Protein AF-A0A966WKN4-F1 (afdb_monomer_lite)

Sequence (133 aa):
MSPSSDQCHILVHGYLLINTKMATSNSSDSQKLSEVGKLLQQARERSERTIEDMAKKMGLRAEQIQAIEMGNPEPFKKNAQPMIWYARLYAKKLGIELPELVFMDIKRADGNPSAPIPPIPAFLIKEKSKEND

Foldseek 3Di:
DDDDDDDDDPDDDDDDPDPDPDPPPPVVLLVLQLVLLCVLVVLCVVVVHDLVNLCVVLVHDSVLNNCSSRSHCVVVVNDSPVSVVSSVVSCVVSVHDDPCVSPPPPPPPPPPVPPPDPPDPCVPPPPPDDDDD

Structure (mmCIF, N/CA/C/O backbone):
data_AF-A0A966WKN4-F1
#
_entry.id   AF-A0A966WKN4-F1
#
loop_
_atom_site.group_PDB
_atom_site.id
_atom_site.type_symbol
_atom_site.label_atom_id
_atom_site.label_alt_id
_atom_site.label_comp_id
_atom_site.label_asym_id
_atom_site.label_entity_id
_atom_site.label_seq_id
_atom_site.pdbx_PDB_ins_code
_atom_site.Cartn_x
_atom_site.Cartn_y
_atom_site.Cartn_z
_atom_site.occupancy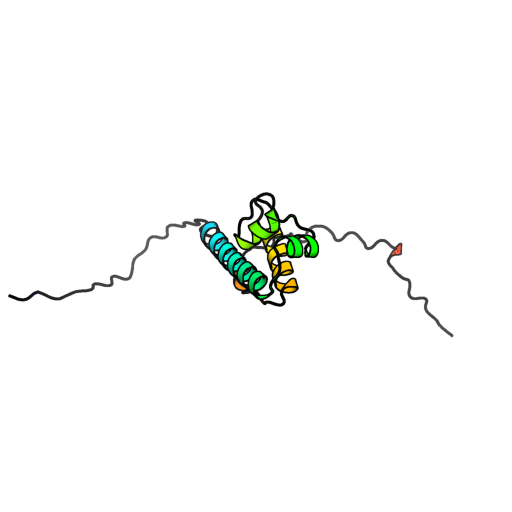
_atom_site.B_iso_or_equiv
_atom_site.auth_seq_id
_atom_site.auth_comp_id
_atom_site.auth_asym_id
_atom_site.auth_atom_id
_atom_site.pdbx_PDB_model_num
ATOM 1 N N . MET A 1 1 ? -24.407 -8.703 -56.824 1.00 35.12 1 MET A N 1
ATOM 2 C CA . MET A 1 1 ? -24.653 -10.118 -56.487 1.00 35.12 1 MET A CA 1
ATOM 3 C C . MET A 1 1 ? -23.422 -10.680 -55.803 1.00 35.12 1 MET A C 1
ATOM 5 O O . MET A 1 1 ? -22.328 -10.383 -56.250 1.00 35.12 1 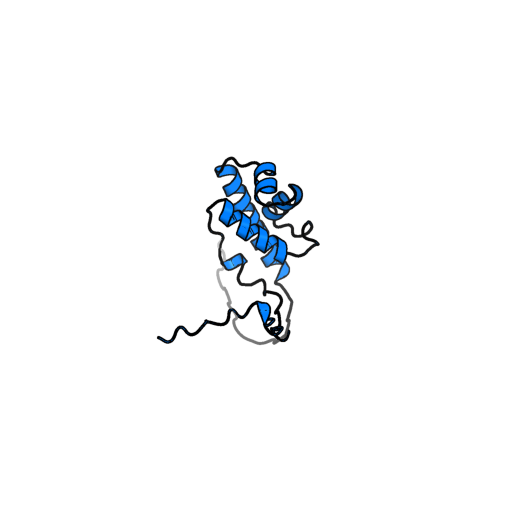MET A O 1
ATOM 9 N N . SER A 1 2 ? -23.701 -11.400 -54.721 1.00 43.62 2 SER A N 1
ATOM 10 C CA . SER A 1 2 ? -22.954 -12.270 -53.802 1.00 43.62 2 SER A CA 1
ATOM 11 C C . SER A 1 2 ? -21.442 -12.564 -53.943 1.00 43.62 2 SER A C 1
ATOM 13 O O . SER A 1 2 ? -20.889 -12.513 -55.038 1.00 43.62 2 SER A O 1
ATOM 15 N N . PRO A 1 3 ? -20.796 -12.912 -52.805 1.00 50.41 3 PRO A N 1
ATOM 16 C CA . PRO A 1 3 ? -19.349 -12.903 -52.582 1.00 50.41 3 PRO A CA 1
ATOM 17 C C . PRO A 1 3 ? -18.708 -14.291 -52.774 1.00 50.41 3 PRO A C 1
ATOM 19 O O . PRO A 1 3 ? -19.402 -15.303 -52.700 1.00 50.41 3 PRO A O 1
ATOM 22 N N . SER A 1 4 ? -17.383 -14.353 -52.959 1.00 43.59 4 SER A N 1
ATOM 23 C CA . SER A 1 4 ? -16.640 -15.619 -52.876 1.00 43.59 4 SER A CA 1
ATOM 24 C C . SER A 1 4 ? -15.970 -15.748 -51.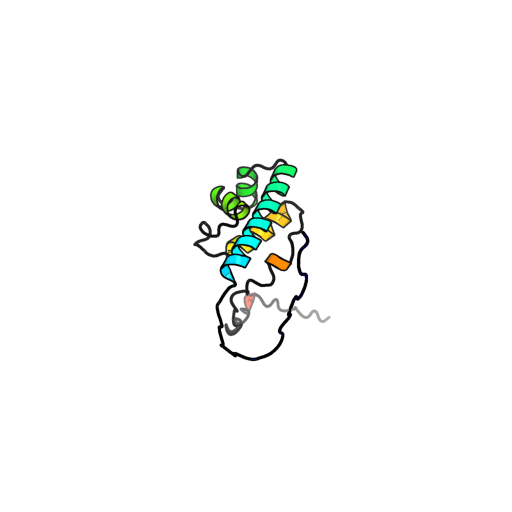515 1.00 43.59 4 SER A C 1
ATOM 26 O O . SER A 1 4 ? -15.161 -14.909 -51.119 1.00 43.59 4 SER A O 1
ATOM 28 N N . SER A 1 5 ? -16.380 -16.807 -50.826 1.00 52.94 5 SER A N 1
ATOM 29 C CA . SER A 1 5 ? -15.793 -17.377 -49.622 1.00 52.94 5 SER A CA 1
ATOM 30 C C . SER A 1 5 ? -14.417 -17.988 -49.916 1.00 52.94 5 SER A C 1
ATOM 32 O O . SER A 1 5 ? -14.073 -18.220 -51.076 1.00 52.94 5 SER A O 1
ATOM 34 N N . ASP A 1 6 ? -13.726 -18.319 -48.824 1.00 43.03 6 ASP A N 1
ATOM 35 C CA . ASP A 1 6 ? -12.567 -19.214 -48.714 1.00 43.03 6 ASP A CA 1
ATOM 36 C C . ASP A 1 6 ? -11.212 -18.508 -48.951 1.00 43.03 6 ASP A C 1
ATOM 38 O O . ASP A 1 6 ? -11.012 -17.799 -49.923 1.00 43.03 6 ASP A O 1
ATOM 42 N N . GLN A 1 7 ? -10.199 -18.601 -48.087 1.00 45.81 7 GLN A N 1
ATOM 43 C CA . GLN A 1 7 ? -9.846 -19.734 -47.246 1.00 45.81 7 GLN A CA 1
ATOM 44 C C . GLN A 1 7 ? -8.867 -19.278 -46.149 1.00 45.81 7 GLN A C 1
ATOM 46 O O . GLN A 1 7 ? -7.838 -18.661 -46.428 1.00 45.81 7 GLN A O 1
ATOM 51 N N . CYS A 1 8 ? -9.170 -19.596 -44.887 1.00 41.19 8 CYS A N 1
ATOM 52 C CA . CYS A 1 8 ? -8.217 -19.501 -43.785 1.00 41.19 8 CYS A CA 1
ATOM 53 C C . CYS A 1 8 ? -7.085 -20.513 -44.006 1.00 41.19 8 CYS A C 1
ATOM 55 O O . CYS A 1 8 ? -7.266 -21.704 -43.762 1.00 41.19 8 CYS A O 1
ATOM 57 N N . HIS A 1 9 ? -5.911 -20.049 -44.431 1.00 36.69 9 HIS A N 1
ATOM 58 C CA . HIS A 1 9 ? -4.694 -20.857 -44.418 1.00 36.69 9 HIS A CA 1
ATOM 59 C C . HIS A 1 9 ? -3.914 -20.588 -43.130 1.00 36.69 9 HIS A C 1
ATOM 61 O O . HIS A 1 9 ? -3.110 -19.663 -43.024 1.00 36.69 9 HIS A O 1
ATOM 67 N N . ILE A 1 10 ? -4.182 -21.430 -42.133 1.00 44.28 10 ILE A N 1
ATOM 68 C CA . ILE A 1 10 ? -3.290 -21.657 -41.000 1.00 44.28 10 ILE A CA 1
ATOM 69 C C . ILE A 1 10 ? -2.048 -22.354 -41.569 1.00 44.28 10 ILE A C 1
ATOM 71 O O . ILE A 1 10 ? -2.085 -23.542 -41.880 1.00 44.28 10 ILE A O 1
ATOM 75 N N . LEU A 1 11 ? -0.953 -21.613 -41.733 1.00 40.88 11 LEU A N 1
ATOM 76 C CA . LEU A 1 11 ? 0.367 -22.184 -41.989 1.00 40.88 11 LEU A CA 1
ATOM 77 C C . LEU A 1 11 ? 1.128 -22.263 -40.668 1.00 40.88 11 LEU A C 1
ATOM 79 O O . LEU A 1 11 ? 1.637 -21.271 -40.151 1.00 40.88 11 LEU A O 1
ATOM 83 N N . VAL A 1 12 ? 1.178 -23.478 -40.126 1.00 44.38 12 VAL A N 1
ATOM 84 C CA . VAL A 1 12 ? 2.141 -23.882 -39.102 1.00 44.38 12 VAL A CA 1
ATOM 85 C C . VAL A 1 12 ? 3.359 -24.480 -39.817 1.00 44.38 12 VAL A C 1
ATOM 87 O O . VAL A 1 12 ? 3.189 -25.215 -40.785 1.00 44.38 12 VAL A O 1
ATOM 90 N N . HIS A 1 13 ? 4.542 -24.219 -39.248 1.00 36.88 13 HIS A N 1
ATOM 91 C CA . HIS A 1 13 ? 5.875 -24.820 -39.459 1.00 36.88 13 HIS A CA 1
ATOM 92 C C . HIS A 1 13 ? 6.899 -24.003 -40.262 1.00 36.88 13 HIS A C 1
ATOM 94 O O . HIS A 1 13 ? 6.817 -23.904 -41.480 1.00 36.88 13 HIS A O 1
ATOM 100 N N . GLY A 1 14 ? 7.978 -23.588 -39.574 1.00 41.41 14 GLY A N 1
ATOM 101 C CA . GLY A 1 14 ? 9.310 -23.639 -40.191 1.00 41.41 14 GLY A CA 1
ATOM 102 C C . GLY A 1 14 ? 10.341 -22.570 -39.815 1.00 41.41 14 GLY A C 1
ATOM 103 O O . GLY A 1 14 ? 10.713 -21.790 -40.673 1.00 41.41 14 GLY A O 1
ATOM 104 N N . TYR A 1 15 ? 10.862 -22.616 -38.583 1.00 43.69 15 TYR A N 1
ATOM 105 C CA . TYR A 1 15 ? 12.217 -22.189 -38.176 1.00 43.69 15 TYR A CA 1
ATOM 106 C C . TYR A 1 15 ? 12.727 -20.767 -38.509 1.00 43.69 15 TYR A C 1
ATOM 108 O O . TYR A 1 15 ? 13.279 -20.507 -39.573 1.00 43.69 15 TYR A O 1
ATOM 116 N N . LEU A 1 16 ? 12.822 -19.938 -37.462 1.00 42.22 16 LEU A N 1
ATOM 117 C CA . LEU A 1 16 ? 14.073 -19.228 -37.178 1.00 42.22 16 LEU A CA 1
ATOM 118 C C . LEU A 1 16 ? 14.308 -19.183 -35.662 1.00 42.22 16 LEU A C 1
ATOM 120 O O . LEU A 1 16 ? 13.633 -18.471 -34.921 1.00 42.22 16 LEU A O 1
ATOM 124 N N . LEU A 1 17 ? 15.282 -19.975 -35.209 1.00 50.25 17 LEU A N 1
ATOM 125 C CA . LEU A 1 17 ? 15.917 -19.830 -33.903 1.00 50.25 17 LEU A CA 1
ATOM 126 C C . LEU A 1 17 ? 16.667 -18.493 -33.888 1.00 50.25 17 LEU A C 1
ATOM 128 O O . LEU A 1 17 ? 17.837 -18.427 -34.254 1.00 50.25 17 LEU A O 1
ATOM 132 N N . ILE A 1 18 ? 15.996 -17.431 -33.450 1.00 51.44 18 ILE A N 1
ATOM 133 C CA . ILE A 1 18 ? 16.673 -16.242 -32.939 1.00 51.44 18 ILE A CA 1
ATOM 134 C C . ILE A 1 18 ? 16.599 -16.326 -31.422 1.00 51.44 18 ILE A C 1
ATOM 136 O O . ILE A 1 18 ? 15.539 -16.178 -30.816 1.00 51.44 18 ILE A O 1
ATOM 140 N N . ASN A 1 19 ? 17.748 -16.632 -30.823 1.00 47.84 19 ASN A N 1
ATOM 141 C CA . ASN A 1 19 ? 17.988 -16.541 -29.392 1.00 47.84 19 ASN A CA 1
ATOM 142 C C . ASN A 1 19 ? 17.808 -15.090 -28.943 1.00 47.84 19 ASN A C 1
ATOM 144 O O . ASN A 1 19 ? 18.766 -14.331 -28.828 1.00 47.84 19 ASN A O 1
ATOM 148 N N . THR A 1 20 ? 16.568 -14.719 -28.668 1.00 48.16 20 THR A N 1
ATOM 149 C CA . THR A 1 20 ? 16.221 -13.413 -28.135 1.00 48.16 20 THR A CA 1
ATOM 150 C C . THR A 1 20 ? 15.854 -13.600 -26.668 1.00 48.16 20 THR A C 1
ATOM 152 O O . THR A 1 20 ? 14.688 -13.717 -26.300 1.00 48.16 20 THR A O 1
ATOM 155 N N . LYS A 1 21 ? 16.874 -13.631 -25.799 1.00 44.72 21 LYS A N 1
ATOM 156 C CA . LYS A 1 21 ? 16.706 -13.313 -24.373 1.00 44.72 21 LYS A CA 1
ATOM 157 C C . LYS A 1 21 ? 16.386 -11.817 -24.258 1.00 44.72 21 LYS A C 1
ATOM 159 O O . LYS A 1 21 ? 17.241 -11.027 -23.876 1.00 44.72 21 LYS A O 1
ATOM 164 N N . MET A 1 22 ? 15.174 -11.413 -24.629 1.00 41.56 22 MET A N 1
ATOM 165 C CA . MET A 1 22 ? 14.650 -10.094 -24.277 1.00 41.56 22 MET A CA 1
ATOM 166 C C . MET A 1 22 ? 14.000 -10.223 -22.909 1.00 41.56 22 MET A C 1
ATOM 168 O O . MET A 1 22 ? 13.027 -10.952 -22.736 1.00 41.56 22 MET A O 1
ATOM 172 N N . ALA A 1 23 ? 14.577 -9.543 -21.926 1.00 44.8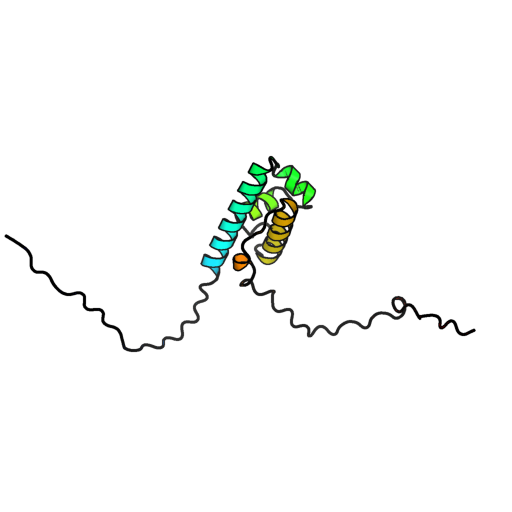8 23 ALA A N 1
ATOM 173 C CA . ALA A 1 23 ? 13.994 -9.370 -20.610 1.00 44.88 23 ALA A CA 1
ATOM 174 C C . ALA A 1 23 ? 12.666 -8.597 -20.736 1.00 44.88 23 ALA A C 1
ATOM 176 O O . ALA A 1 23 ? 12.643 -7.372 -20.723 1.00 44.88 23 ALA A O 1
ATOM 177 N N . THR A 1 24 ? 11.553 -9.315 -20.889 1.00 42.44 24 THR A N 1
ATOM 178 C CA . THR A 1 24 ? 10.187 -8.763 -20.912 1.00 42.44 24 THR A CA 1
ATOM 179 C C . THR A 1 24 ? 9.550 -8.682 -19.519 1.00 42.44 24 THR A C 1
ATOM 181 O O . THR A 1 24 ? 8.380 -8.326 -19.403 1.00 42.44 24 THR A O 1
ATOM 184 N N . SER A 1 25 ? 10.292 -8.969 -18.443 1.00 52.75 25 SER A N 1
ATOM 185 C CA . SER A 1 25 ? 9.722 -9.078 -17.090 1.00 52.75 25 SER A CA 1
ATOM 186 C C . SER A 1 25 ? 9.212 -7.749 -16.513 1.00 52.75 25 SER A C 1
ATOM 188 O O . SER A 1 25 ? 8.218 -7.742 -15.798 1.00 52.75 25 SER A O 1
ATOM 190 N N . ASN A 1 26 ? 9.793 -6.598 -16.875 1.00 56.72 26 ASN A N 1
ATOM 191 C CA . ASN A 1 26 ? 9.489 -5.342 -16.169 1.00 56.72 26 ASN A CA 1
ATOM 192 C C . ASN A 1 26 ? 8.064 -4.793 -16.381 1.00 56.72 26 ASN A C 1
ATOM 194 O O . ASN A 1 26 ? 7.495 -4.228 -15.448 1.00 56.72 26 ASN A O 1
ATOM 198 N N . SER A 1 27 ? 7.476 -4.932 -17.577 1.00 63.62 27 SER A N 1
ATOM 199 C CA . SER A 1 27 ? 6.127 -4.392 -17.836 1.00 63.62 27 SER A CA 1
ATOM 200 C C . SER A 1 27 ? 5.052 -5.202 -17.114 1.00 63.62 27 SER A C 1
ATOM 202 O O . SER A 1 27 ? 4.138 -4.628 -16.529 1.00 63.62 27 SER A O 1
ATOM 204 N N . SER A 1 28 ? 5.185 -6.532 -17.124 1.00 73.31 28 SER A N 1
ATOM 205 C CA . SER A 1 28 ? 4.239 -7.423 -16.450 1.00 73.31 28 SER A CA 1
ATOM 206 C C . SER A 1 28 ? 4.322 -7.270 -14.931 1.00 73.31 28 SER A C 1
ATOM 208 O O . SER A 1 28 ? 3.290 -7.183 -14.268 1.00 73.31 28 SER A O 1
ATOM 210 N N . ASP A 1 29 ? 5.531 -7.141 -14.380 1.00 75.56 29 ASP A N 1
ATOM 211 C CA . ASP A 1 29 ? 5.727 -6.988 -12.937 1.00 75.56 29 ASP A CA 1
ATOM 212 C C . ASP A 1 29 ? 5.143 -5.667 -12.419 1.00 75.56 29 ASP A C 1
ATOM 214 O O . ASP A 1 29 ? 4.456 -5.650 -11.397 1.00 75.56 29 ASP A O 1
ATOM 218 N N . SER A 1 30 ? 5.329 -4.561 -13.148 1.00 81.50 30 SER A N 1
ATOM 219 C CA . SER A 1 30 ? 4.727 -3.274 -12.780 1.00 81.50 30 SER A CA 1
ATOM 220 C C . SER A 1 30 ? 3.195 -3.314 -12.812 1.00 81.50 30 SER A C 1
ATOM 222 O O . SER A 1 30 ? 2.556 -2.723 -11.939 1.00 81.50 30 SER A O 1
ATOM 224 N N . GLN A 1 31 ? 2.599 -4.021 -13.778 1.00 86.12 31 GLN A N 1
ATOM 225 C CA . GLN A 1 31 ? 1.146 -4.198 -13.853 1.00 86.12 31 GLN A CA 1
ATOM 226 C C . GLN A 1 31 ? 0.620 -5.024 -12.673 1.00 86.12 31 GLN A C 1
ATOM 228 O O . GLN A 1 31 ? -0.300 -4.578 -11.989 1.00 86.12 31 GLN A O 1
ATOM 233 N N . LYS A 1 32 ? 1.260 -6.159 -12.361 1.00 85.50 32 LYS A N 1
ATOM 234 C CA . LYS A 1 32 ? 0.918 -7.000 -11.199 1.00 85.50 32 LYS A CA 1
ATOM 235 C C . LYS A 1 32 ? 0.992 -6.218 -9.880 1.00 85.50 32 LYS A C 1
ATOM 237 O O . LYS A 1 32 ? 0.109 -6.337 -9.032 1.00 85.50 32 LYS A O 1
ATOM 242 N N . LEU A 1 33 ? 2.029 -5.394 -9.700 1.00 86.75 33 LEU A N 1
ATOM 243 C CA . LEU A 1 33 ? 2.182 -4.552 -8.508 1.00 86.75 33 LEU A CA 1
ATOM 244 C C . LEU A 1 33 ? 1.073 -3.498 -8.402 1.00 86.75 33 LEU A C 1
ATOM 246 O O . LEU A 1 33 ? 0.566 -3.265 -7.307 1.00 86.75 33 LEU A O 1
ATOM 250 N N . SER A 1 34 ? 0.665 -2.901 -9.524 1.00 90.31 34 SER A N 1
ATOM 251 C CA . SER A 1 34 ? 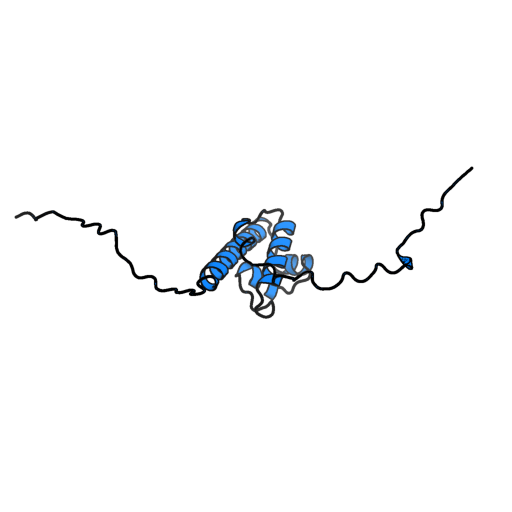-0.455 -1.954 -9.559 1.00 90.31 34 SER A CA 1
ATOM 252 C C . SER A 1 34 ? -1.789 -2.626 -9.213 1.00 90.31 34 SER A C 1
ATOM 254 O O . SER A 1 34 ? -2.586 -2.068 -8.461 1.00 90.31 34 SER A O 1
ATOM 256 N N . GLU A 1 35 ? -2.034 -3.843 -9.704 1.00 91.31 35 GLU A N 1
ATOM 257 C CA . GLU A 1 35 ? -3.231 -4.620 -9.357 1.00 91.31 35 GLU A CA 1
ATOM 258 C C . GLU A 1 35 ? -3.287 -4.944 -7.860 1.00 91.31 35 GLU A C 1
ATOM 260 O O . GLU A 1 35 ? -4.320 -4.737 -7.221 1.00 91.31 35 GLU A O 1
ATOM 265 N N . VAL A 1 36 ? -2.165 -5.370 -7.274 1.00 91.12 36 VAL A N 1
ATOM 266 C CA . VAL A 1 36 ? -2.060 -5.577 -5.821 1.00 91.12 36 VAL A CA 1
ATOM 267 C C . VAL A 1 36 ? -2.304 -4.288 -5.048 1.00 91.12 36 VAL A C 1
ATOM 269 O O . VAL A 1 36 ? -3.038 -4.304 -4.059 1.00 91.12 36 VAL A O 1
ATOM 272 N N . GLY A 1 37 ? -1.731 -3.173 -5.499 1.00 94.12 37 GLY A N 1
ATOM 273 C CA . GLY A 1 37 ? -1.948 -1.867 -4.888 1.00 94.12 37 GLY A CA 1
ATOM 274 C C . GLY A 1 37 ? -3.430 -1.483 -4.845 1.00 94.12 37 GLY A C 1
ATOM 275 O O . GLY A 1 37 ? -3.942 -1.119 -3.784 1.00 94.12 37 GLY A O 1
ATOM 276 N N . LYS A 1 38 ? -4.156 -1.685 -5.951 1.00 94.69 38 LYS A N 1
ATOM 277 C CA . LYS A 1 38 ? -5.609 -1.449 -6.026 1.00 94.69 38 LYS A CA 1
ATOM 278 C C . LYS A 1 38 ? -6.399 -2.334 -5.064 1.00 94.69 38 LYS A C 1
ATOM 280 O O . LYS A 1 38 ? -7.328 -1.852 -4.421 1.00 94.69 38 LYS A O 1
ATOM 285 N N . LEU A 1 39 ? -6.037 -3.612 -4.936 1.00 93.62 39 LEU A N 1
ATOM 286 C CA . LEU A 1 39 ? -6.687 -4.518 -3.981 1.00 93.62 39 LEU A CA 1
ATOM 287 C C . LEU A 1 39 ? -6.485 -4.050 -2.533 1.00 93.62 39 LEU A C 1
ATOM 289 O O . LEU A 1 39 ? -7.434 -4.043 -1.748 1.00 93.62 39 LEU A O 1
ATOM 293 N N . LEU A 1 40 ? -5.268 -3.620 -2.186 1.00 95.62 40 LEU A N 1
ATOM 294 C CA . LEU A 1 40 ? -4.955 -3.074 -0.862 1.00 95.62 40 LEU A CA 1
ATOM 295 C C . LEU A 1 40 ? -5.735 -1.788 -0.577 1.00 95.62 40 LEU A C 1
ATOM 297 O O . LEU A 1 40 ? -6.298 -1.654 0.512 1.00 95.62 40 LEU A O 1
ATOM 301 N N . GLN A 1 41 ? -5.819 -0.885 -1.556 1.00 97.19 41 GLN A N 1
ATOM 302 C CA . GLN A 1 41 ? -6.603 0.343 -1.455 1.00 97.19 41 GLN A CA 1
ATOM 303 C C . GLN A 1 41 ? -8.077 0.031 -1.174 1.00 97.19 41 GLN A C 1
ATOM 305 O O . GLN A 1 41 ? -8.638 0.508 -0.187 1.00 97.19 41 GLN A O 1
ATOM 310 N N . GLN A 1 42 ? -8.691 -0.825 -1.994 1.00 95.88 42 GLN A N 1
ATOM 311 C CA . GLN A 1 42 ? -10.093 -1.215 -1.831 1.00 95.88 42 GLN A CA 1
ATOM 312 C C . GLN A 1 42 ? -10.348 -1.860 -0.465 1.00 95.88 42 GLN A C 1
ATOM 314 O O . GLN A 1 42 ? -11.360 -1.589 0.180 1.00 95.88 42 GLN A O 1
ATOM 319 N N . ALA A 1 43 ? -9.432 -2.708 0.003 1.00 95.31 43 ALA A N 1
ATOM 320 C CA . ALA A 1 43 ? -9.543 -3.336 1.313 1.00 95.31 43 ALA A CA 1
ATOM 321 C C . ALA A 1 43 ? -9.385 -2.331 2.466 1.00 95.31 43 ALA A C 1
ATOM 323 O O . ALA A 1 43 ? -10.096 -2.438 3.469 1.00 95.31 43 ALA A O 1
ATOM 324 N N . ARG A 1 44 ? -8.502 -1.330 2.327 1.00 97.12 44 ARG A N 1
ATOM 325 C CA . ARG A 1 44 ? -8.374 -0.228 3.292 1.00 97.12 44 ARG A CA 1
ATOM 326 C C . ARG A 1 44 ? -9.669 0.577 3.368 1.00 97.12 44 ARG A C 1
ATOM 328 O O . ARG A 1 44 ? -10.150 0.822 4.472 1.00 97.12 44 ARG A O 1
ATOM 335 N N . GLU A 1 45 ? -10.223 0.956 2.219 1.00 97.00 45 GLU A N 1
ATOM 336 C CA . GLU A 1 45 ? -11.453 1.749 2.115 1.00 97.00 45 GLU A CA 1
ATOM 337 C C . GLU A 1 45 ? -12.655 1.007 2.707 1.00 97.00 45 GLU A C 1
ATOM 339 O O . GLU A 1 45 ? -13.377 1.575 3.519 1.00 97.00 45 GLU A O 1
ATOM 344 N N . ARG A 1 46 ? -12.808 -0.294 2.419 1.00 95.81 46 ARG A N 1
ATOM 345 C CA . ARG A 1 46 ? -13.833 -1.148 3.056 1.00 95.81 46 ARG A CA 1
ATOM 346 C C . ARG A 1 46 ? -13.668 -1.284 4.567 1.00 95.81 46 ARG A C 1
ATOM 348 O O . ARG A 1 46 ? -14.636 -1.565 5.261 1.00 95.81 46 ARG A O 1
ATOM 355 N N . SER A 1 47 ? -12.443 -1.131 5.062 1.00 93.00 47 SER A N 1
ATOM 356 C CA . SER A 1 47 ? -12.134 -1.158 6.493 1.00 93.00 47 SER A CA 1
ATOM 357 C C . SER A 1 47 ? -12.233 0.223 7.149 1.00 93.00 47 SER A C 1
ATOM 359 O O . SER A 1 47 ? -11.849 0.346 8.312 1.00 93.00 47 SER A O 1
ATOM 361 N N . GLU A 1 48 ? -12.653 1.253 6.403 1.00 95.38 48 GLU A N 1
ATOM 362 C CA . GLU A 1 48 ? -12.777 2.648 6.849 1.00 95.38 48 GLU A CA 1
ATOM 363 C C . GLU A 1 48 ? -11.486 3.207 7.474 1.00 95.38 48 GLU A C 1
ATOM 365 O O . GLU A 1 48 ? -11.506 4.024 8.393 1.00 95.38 48 GLU A O 1
ATOM 370 N N . ARG A 1 49 ? -10.323 2.755 6.985 1.00 93.50 49 ARG A N 1
ATOM 371 C CA . ARG A 1 49 ? -9.017 3.219 7.474 1.00 93.50 49 ARG A CA 1
ATOM 372 C C . ARG A 1 49 ? -8.482 4.351 6.610 1.00 93.50 49 ARG A C 1
ATOM 374 O O . ARG A 1 49 ? -8.488 4.271 5.377 1.00 93.50 49 ARG A O 1
ATOM 381 N N . THR A 1 50 ? -7.938 5.373 7.258 1.00 97.38 50 THR A N 1
ATOM 382 C CA . THR A 1 50 ? -7.237 6.454 6.560 1.00 97.38 50 THR A CA 1
ATOM 383 C C . THR A 1 50 ? -5.827 6.022 6.149 1.00 97.38 50 THR A C 1
ATOM 385 O O . THR A 1 50 ? -5.285 5.016 6.631 1.00 97.38 50 THR A O 1
ATOM 388 N N . ILE A 1 51 ? -5.221 6.775 5.231 1.00 97.31 51 ILE A N 1
ATOM 389 C CA . ILE A 1 51 ? -3.825 6.568 4.827 1.00 97.31 51 ILE A CA 1
ATOM 390 C C . ILE A 1 51 ? -2.904 6.832 6.025 1.00 97.31 51 ILE A C 1
ATOM 392 O O . ILE A 1 51 ? -1.947 6.094 6.246 1.00 97.31 51 ILE A O 1
ATOM 396 N N . GLU A 1 52 ? -3.227 7.836 6.834 1.00 97.69 52 GLU A N 1
ATOM 397 C CA . GLU A 1 52 ? -2.498 8.263 8.025 1.00 97.69 52 GLU A CA 1
ATOM 398 C C . GLU A 1 52 ? -2.525 7.185 9.116 1.00 97.69 52 GLU A C 1
ATOM 400 O O . GLU A 1 52 ? -1.489 6.874 9.712 1.00 97.69 52 GLU A O 1
ATOM 405 N N . ASP A 1 53 ? -3.680 6.549 9.332 1.00 96.56 53 ASP A N 1
ATOM 406 C CA . ASP A 1 53 ? -3.811 5.431 10.269 1.00 96.56 53 ASP A CA 1
ATOM 407 C C . ASP A 1 53 ? -2.937 4.253 9.850 1.00 96.56 53 ASP A C 1
ATOM 409 O O . ASP A 1 53 ? -2.246 3.645 10.676 1.00 96.56 53 ASP A O 1
ATOM 413 N N . MET A 1 54 ? -2.945 3.931 8.555 1.00 97.06 54 MET A N 1
ATOM 414 C CA . MET A 1 54 ? -2.112 2.862 8.019 1.00 97.06 54 MET A CA 1
ATOM 415 C C . MET A 1 54 ? -0.629 3.214 8.086 1.00 97.06 54 MET A C 1
ATOM 417 O O . MET A 1 54 ? 0.163 2.376 8.514 1.00 97.06 54 MET A O 1
ATOM 421 N N . ALA A 1 55 ? -0.255 4.450 7.762 1.00 97.06 55 ALA A N 1
ATOM 422 C CA . ALA A 1 55 ? 1.109 4.956 7.875 1.00 97.06 55 ALA A CA 1
ATOM 423 C C . ALA A 1 55 ? 1.636 4.790 9.308 1.00 97.06 55 ALA A C 1
ATOM 425 O O . ALA A 1 55 ? 2.672 4.155 9.528 1.00 97.06 55 ALA A O 1
ATOM 426 N N . LYS A 1 56 ? 0.857 5.235 10.302 1.00 96.50 56 LYS A N 1
ATOM 427 C CA . LYS A 1 56 ? 1.183 5.088 11.726 1.00 96.50 56 LYS A CA 1
ATOM 428 C C . LYS A 1 56 ? 1.285 3.621 12.152 1.00 96.50 56 LYS A C 1
ATOM 430 O O . LYS A 1 56 ? 2.236 3.248 12.834 1.00 96.50 56 LYS A O 1
ATOM 435 N N . LYS A 1 57 ? 0.339 2.770 11.739 1.00 94.88 57 LYS A N 1
ATOM 436 C CA . LYS A 1 57 ? 0.307 1.336 12.093 1.00 94.88 57 LYS A CA 1
ATOM 437 C C . LYS A 1 57 ? 1.460 0.540 11.473 1.00 94.88 57 LYS A C 1
ATOM 439 O O . LYS A 1 57 ? 1.861 -0.485 12.026 1.00 94.88 57 LYS A O 1
ATOM 444 N N . MET A 1 58 ? 1.955 0.984 10.321 1.00 95.06 58 MET A N 1
ATOM 445 C CA . MET A 1 58 ? 3.016 0.330 9.550 1.00 95.06 58 MET A CA 1
ATOM 446 C C . MET A 1 58 ? 4.410 0.896 9.838 1.00 95.06 58 MET A C 1
ATOM 448 O O . MET A 1 58 ? 5.395 0.281 9.437 1.00 95.06 58 MET A O 1
ATOM 452 N N . GLY A 1 59 ? 4.506 2.052 10.503 1.00 95.62 59 GLY A N 1
ATOM 453 C CA . GLY A 1 59 ? 5.772 2.770 10.665 1.00 95.62 59 GLY A CA 1
ATOM 454 C C . GLY A 1 59 ? 6.306 3.318 9.338 1.00 95.62 59 GLY A C 1
ATOM 455 O O . GLY A 1 59 ? 7.512 3.308 9.105 1.00 95.62 59 GLY A O 1
ATOM 456 N N . LEU A 1 60 ? 5.407 3.747 8.450 1.00 95.88 60 LEU A N 1
ATOM 457 C CA . LEU A 1 60 ? 5.714 4.289 7.127 1.00 95.88 60 LEU A CA 1
ATOM 458 C C . LEU A 1 60 ? 5.273 5.749 7.015 1.00 95.88 60 LEU A C 1
ATOM 460 O O . LEU A 1 60 ? 4.429 6.216 7.777 1.00 95.88 60 LEU A O 1
ATOM 464 N N . ARG A 1 61 ? 5.807 6.466 6.023 1.00 97.25 61 ARG A N 1
ATOM 465 C CA . ARG A 1 61 ? 5.268 7.773 5.616 1.00 97.25 61 ARG A CA 1
ATOM 466 C C . ARG A 1 61 ? 3.987 7.577 4.798 1.00 97.25 61 ARG A C 1
ATOM 468 O O . ARG A 1 61 ? 3.880 6.596 4.065 1.00 97.25 61 ARG A O 1
ATOM 475 N N . ALA A 1 62 ? 3.054 8.529 4.856 1.00 97.06 62 ALA A N 1
ATOM 476 C CA . ALA A 1 62 ? 1.821 8.494 4.055 1.00 97.06 62 ALA A CA 1
ATOM 477 C C . ALA A 1 62 ? 2.105 8.336 2.547 1.00 97.06 62 ALA A C 1
ATOM 479 O O . ALA A 1 62 ? 1.481 7.516 1.880 1.00 97.06 62 ALA A O 1
ATOM 480 N N . GLU A 1 63 ? 3.140 9.018 2.048 1.00 97.06 63 GLU A N 1
ATOM 481 C CA . GLU A 1 63 ? 3.649 8.887 0.675 1.00 97.06 63 GLU A CA 1
ATOM 482 C C . GLU A 1 63 ? 3.988 7.430 0.308 1.00 97.06 63 GLU A C 1
ATOM 484 O O . GLU A 1 63 ? 3.694 6.969 -0.788 1.00 97.06 63 GLU A O 1
ATOM 489 N N . GLN A 1 64 ? 4.574 6.666 1.235 1.00 96.50 64 GLN A N 1
ATOM 490 C CA . GLN A 1 64 ? 4.935 5.267 0.998 1.00 96.50 64 GLN A CA 1
ATOM 491 C C . GLN A 1 64 ? 3.711 4.346 1.009 1.00 96.50 64 GLN A C 1
ATOM 493 O O . GLN A 1 64 ? 3.701 3.355 0.285 1.00 96.50 64 GLN A O 1
ATOM 498 N N . ILE A 1 65 ? 2.679 4.669 1.795 1.00 97.69 65 ILE A N 1
ATOM 499 C CA . ILE A 1 65 ? 1.394 3.954 1.755 1.00 97.69 65 ILE A CA 1
ATOM 500 C C . ILE A 1 65 ? 0.721 4.170 0.398 1.00 97.69 65 ILE A C 1
ATOM 502 O O . ILE A 1 65 ? 0.354 3.197 -0.255 1.00 97.69 65 ILE A O 1
ATOM 506 N N . GLN A 1 66 ? 0.647 5.419 -0.066 1.00 97.12 66 GLN A N 1
ATOM 507 C CA . GLN A 1 66 ? 0.121 5.750 -1.394 1.00 97.12 66 GLN A CA 1
ATOM 508 C C . GLN A 1 66 ? 0.906 5.047 -2.504 1.00 97.12 66 GLN A C 1
ATOM 510 O O . GLN A 1 66 ? 0.322 4.487 -3.425 1.00 97.12 66 GLN A O 1
ATOM 515 N N . ALA A 1 67 ? 2.232 5.014 -2.393 1.00 95.50 67 ALA A N 1
ATOM 516 C CA . ALA A 1 67 ? 3.089 4.345 -3.360 1.00 95.50 67 ALA A CA 1
ATOM 517 C C . ALA A 1 67 ? 2.821 2.837 -3.450 1.00 95.50 67 ALA A C 1
ATOM 519 O O . ALA A 1 67 ? 2.787 2.291 -4.550 1.00 95.50 67 ALA A O 1
ATOM 520 N N . ILE A 1 68 ? 2.566 2.175 -2.315 1.00 94.94 68 ILE A N 1
ATOM 521 C CA . ILE A 1 68 ? 2.141 0.770 -2.294 1.00 94.94 68 ILE A CA 1
ATOM 522 C C . ILE A 1 68 ? 0.788 0.608 -3.001 1.00 94.94 68 ILE A C 1
ATOM 524 O O . ILE A 1 68 ? 0.654 -0.292 -3.826 1.00 94.94 68 ILE A O 1
ATOM 528 N N . GLU A 1 69 ? -0.188 1.483 -2.733 1.00 96.06 69 GLU A N 1
ATOM 529 C CA . GLU A 1 69 ? -1.511 1.452 -3.386 1.00 96.06 69 GLU A CA 1
ATOM 530 C C . GLU A 1 69 ? -1.441 1.714 -4.900 1.00 96.06 69 GLU A C 1
ATOM 532 O O . GLU A 1 69 ? -2.240 1.183 -5.668 1.00 96.06 69 GLU A O 1
ATOM 537 N N . MET A 1 70 ? -0.446 2.476 -5.354 1.00 94.12 70 MET A N 1
ATOM 538 C CA . MET A 1 70 ? -0.205 2.752 -6.774 1.00 94.12 70 MET A CA 1
ATOM 539 C C . MET A 1 70 ? 0.678 1.695 -7.458 1.00 94.12 70 MET A C 1
ATOM 541 O O . MET A 1 70 ? 0.768 1.676 -8.686 1.00 94.12 70 MET A O 1
ATOM 545 N N . GLY A 1 71 ? 1.350 0.832 -6.690 1.00 91.19 71 GLY A N 1
ATOM 546 C CA . GLY A 1 71 ? 2.397 -0.057 -7.199 1.00 91.19 71 GLY A CA 1
ATOM 547 C C . GLY A 1 71 ? 3.669 0.682 -7.642 1.00 91.19 71 GLY A C 1
ATOM 548 O O . GLY A 1 71 ? 4.405 0.170 -8.483 1.00 91.19 71 GLY A O 1
ATOM 549 N N . ASN A 1 72 ? 3.931 1.881 -7.107 1.00 91.75 72 ASN A N 1
ATOM 550 C CA . ASN A 1 72 ? 5.092 2.706 -7.443 1.00 91.75 72 ASN A CA 1
ATOM 551 C C . ASN A 1 72 ? 6.273 2.441 -6.478 1.00 91.75 72 ASN A C 1
ATOM 553 O O . ASN A 1 72 ? 6.207 2.823 -5.308 1.00 91.75 72 ASN A O 1
ATOM 557 N N . PRO A 1 73 ? 7.400 1.860 -6.934 1.00 89.31 73 PRO A N 1
ATOM 558 C CA . PRO A 1 73 ? 8.555 1.590 -6.076 1.00 89.31 73 PRO A CA 1
ATOM 559 C C . PRO A 1 73 ? 9.438 2.821 -5.807 1.00 89.31 73 PRO A C 1
ATOM 561 O O . PRO A 1 73 ? 10.417 2.720 -5.065 1.00 89.31 73 PRO A O 1
ATOM 564 N N . GLU A 1 74 ? 9.163 3.976 -6.414 1.00 90.62 74 GLU A N 1
ATOM 565 C CA . GLU A 1 74 ? 10.023 5.161 -6.334 1.00 90.62 74 GLU A CA 1
ATOM 566 C C . GLU A 1 74 ? 10.293 5.632 -4.890 1.00 90.62 74 GLU A C 1
ATOM 568 O O . GLU A 1 74 ? 11.474 5.757 -4.537 1.00 90.62 74 GLU A O 1
ATOM 573 N N . PRO A 1 75 ? 9.289 5.729 -3.992 1.00 90.88 75 PRO A N 1
ATOM 574 C CA . PRO A 1 75 ? 9.514 6.086 -2.583 1.00 90.88 75 PRO A CA 1
ATOM 575 C C . PRO A 1 75 ? 10.283 5.031 -1.773 1.00 90.88 75 PRO A C 1
ATOM 577 O O . PRO A 1 75 ? 10.655 5.272 -0.623 1.00 90.88 75 PRO A O 1
ATOM 580 N N . PHE A 1 76 ? 10.560 3.869 -2.372 1.00 88.62 76 PHE A N 1
ATOM 581 C CA . PHE A 1 76 ? 11.377 2.784 -1.826 1.00 88.62 76 PHE A CA 1
ATOM 582 C C . PHE A 1 76 ? 12.757 2.723 -2.493 1.00 88.62 76 PHE A C 1
ATOM 584 O O . PHE A 1 76 ? 13.288 1.644 -2.748 1.00 88.62 76 PHE A O 1
ATOM 591 N N . LYS A 1 77 ? 13.356 3.888 -2.785 1.00 88.88 77 LYS A N 1
ATOM 592 C CA . LYS A 1 77 ? 14.655 4.006 -3.477 1.00 88.88 77 LYS A CA 1
ATOM 593 C C . LYS A 1 77 ? 14.651 3.302 -4.841 1.00 88.88 77 LYS A C 1
ATOM 595 O O . LYS A 1 77 ? 15.657 2.717 -5.236 1.00 88.88 77 LYS A O 1
ATOM 600 N N . LYS A 1 78 ? 13.505 3.331 -5.535 1.00 81.94 78 LYS A N 1
ATOM 601 C CA . LYS A 1 78 ? 13.279 2.629 -6.811 1.00 81.94 78 LYS A CA 1
ATOM 602 C C . LYS A 1 78 ? 13.513 1.113 -6.719 1.00 81.94 78 LYS A C 1
ATOM 604 O O . LYS A 1 78 ? 13.859 0.476 -7.710 1.00 81.94 78 LYS A O 1
ATOM 609 N N . ASN A 1 79 ? 13.323 0.530 -5.534 1.00 82.25 79 ASN A N 1
ATOM 610 C CA . ASN A 1 79 ? 13.448 -0.902 -5.299 1.00 82.25 79 ASN A CA 1
ATOM 611 C C . ASN A 1 79 ? 12.077 -1.503 -4.965 1.00 82.25 79 ASN A C 1
ATOM 613 O O . ASN A 1 79 ? 11.455 -1.162 -3.959 1.00 82.25 79 ASN A O 1
ATOM 617 N N . ALA A 1 80 ? 11.620 -2.434 -5.803 1.00 84.44 80 ALA A N 1
ATOM 618 C CA . ALA A 1 80 ? 10.345 -3.110 -5.610 1.00 84.44 80 ALA A CA 1
ATOM 619 C C . ALA A 1 80 ? 10.359 -4.087 -4.421 1.00 84.44 80 ALA A C 1
ATOM 621 O O . ALA A 1 80 ? 9.321 -4.285 -3.799 1.00 84.44 80 ALA A O 1
ATOM 622 N N . GLN A 1 81 ? 11.505 -4.674 -4.050 1.00 85.56 81 GLN A N 1
ATOM 623 C CA . GLN A 1 81 ? 11.559 -5.701 -2.999 1.00 85.56 81 GLN A CA 1
ATOM 624 C C . GLN A 1 81 ? 11.107 -5.190 -1.618 1.00 85.56 81 GLN A C 1
ATOM 626 O O . GLN A 1 81 ? 10.234 -5.828 -1.021 1.00 85.56 81 GLN A O 1
ATOM 631 N N . PRO A 1 82 ? 11.607 -4.047 -1.102 1.00 89.25 82 PRO A N 1
ATOM 632 C CA . PRO A 1 82 ? 11.069 -3.464 0.122 1.00 89.25 82 PRO A CA 1
ATOM 633 C C . PRO A 1 82 ? 9.576 -3.154 0.004 1.00 89.25 82 PRO A C 1
ATOM 635 O O . PRO A 1 82 ? 8.816 -3.492 0.906 1.00 89.25 82 PRO A O 1
ATOM 638 N N . MET A 1 83 ? 9.134 -2.576 -1.119 1.00 90.75 83 MET A N 1
ATOM 639 C CA . MET A 1 83 ? 7.720 -2.257 -1.341 1.00 90.75 83 MET A CA 1
ATOM 640 C C . MET A 1 83 ? 6.835 -3.506 -1.239 1.00 90.75 83 MET A C 1
ATOM 642 O O . MET A 1 83 ? 5.820 -3.487 -0.551 1.00 90.75 83 MET A O 1
ATOM 646 N N . ILE A 1 84 ? 7.248 -4.613 -1.859 1.00 89.81 84 ILE A N 1
ATOM 647 C CA . ILE A 1 84 ? 6.544 -5.900 -1.814 1.00 89.81 84 ILE A CA 1
ATOM 648 C C . ILE A 1 84 ? 6.457 -6.436 -0.388 1.00 89.81 84 ILE A C 1
ATOM 650 O O . ILE A 1 84 ? 5.407 -6.930 0.023 1.00 89.81 84 ILE A O 1
ATOM 654 N N . TRP A 1 85 ? 7.539 -6.330 0.386 1.00 90.62 85 TRP A N 1
ATOM 655 C CA . TRP A 1 85 ? 7.516 -6.710 1.796 1.00 90.62 85 TRP A CA 1
ATOM 656 C C . TRP A 1 85 ? 6.463 -5.906 2.569 1.00 90.62 85 TRP A C 1
ATOM 658 O O . TRP A 1 85 ? 5.653 -6.488 3.295 1.00 90.62 85 TRP A O 1
ATOM 668 N N . TYR A 1 86 ? 6.418 -4.587 2.360 1.00 93.56 86 TYR A N 1
ATOM 669 C CA . TYR A 1 86 ? 5.421 -3.732 3.002 1.00 93.56 86 TYR A CA 1
ATOM 670 C C . TYR A 1 86 ? 4.001 -4.026 2.509 1.00 93.56 86 TYR A C 1
ATOM 672 O O . TYR A 1 86 ? 3.090 -4.039 3.331 1.00 93.56 86 TYR A O 1
ATOM 680 N N . ALA A 1 87 ? 3.804 -4.340 1.226 1.00 92.69 87 ALA A N 1
ATOM 681 C CA . ALA A 1 87 ? 2.511 -4.752 0.678 1.00 92.69 87 ALA A CA 1
ATOM 682 C C . ALA A 1 87 ? 1.981 -6.030 1.357 1.00 92.69 87 ALA A C 1
ATOM 684 O O . ALA A 1 87 ? 0.813 -6.094 1.739 1.00 92.69 87 ALA A O 1
ATOM 685 N N . ARG A 1 88 ? 2.852 -7.018 1.612 1.00 90.94 88 ARG A N 1
ATOM 686 C CA . ARG A 1 88 ? 2.493 -8.234 2.368 1.00 90.94 88 ARG A CA 1
ATOM 687 C C . ARG A 1 88 ? 2.120 -7.925 3.813 1.00 90.94 88 ARG A C 1
ATOM 689 O O . ARG A 1 88 ? 1.122 -8.428 4.326 1.00 90.94 88 ARG A O 1
ATOM 696 N N . LEU A 1 89 ? 2.916 -7.091 4.483 1.00 93.56 89 LEU A N 1
ATOM 697 C CA . LEU A 1 89 ? 2.609 -6.677 5.849 1.00 93.56 89 LEU A CA 1
ATOM 698 C C . LEU A 1 89 ? 1.282 -5.904 5.903 1.00 93.56 89 LEU A C 1
ATOM 700 O O . LEU A 1 89 ? 0.499 -6.111 6.829 1.00 93.56 89 LEU A O 1
ATOM 704 N N . TYR A 1 90 ? 1.004 -5.071 4.900 1.00 95.25 90 TYR A N 1
ATOM 705 C CA . TYR A 1 90 ? -0.237 -4.319 4.775 1.00 95.25 90 TYR A CA 1
ATOM 706 C C . TYR A 1 90 ? -1.439 -5.268 4.664 1.00 95.25 90 TYR A C 1
ATOM 708 O O . TYR A 1 90 ? -2.346 -5.194 5.495 1.00 95.25 90 TYR A O 1
ATOM 716 N N . ALA A 1 91 ? -1.405 -6.235 3.746 1.00 93.75 91 ALA A N 1
ATOM 717 C CA . ALA A 1 91 ? -2.449 -7.253 3.616 1.00 93.75 91 ALA A CA 1
ATOM 718 C C . ALA A 1 91 ? -2.730 -7.978 4.939 1.00 93.75 91 ALA A C 1
ATOM 720 O O . ALA A 1 91 ? -3.868 -8.015 5.409 1.00 93.75 91 ALA A O 1
ATOM 721 N N . LYS A 1 92 ? -1.666 -8.411 5.629 1.00 92.50 92 LYS A N 1
ATOM 722 C CA . LYS A 1 92 ? -1.760 -9.026 6.960 1.00 92.50 92 LYS A CA 1
ATOM 723 C C . LYS A 1 92 ? -2.419 -8.107 7.995 1.00 92.50 92 LYS A C 1
ATOM 725 O O . LYS A 1 92 ? -3.141 -8.583 8.867 1.00 92.50 92 LYS A O 1
ATOM 730 N N . LYS A 1 93 ? -2.182 -6.791 7.943 1.00 92.94 93 LYS A N 1
ATOM 731 C CA . LYS A 1 93 ? -2.812 -5.817 8.858 1.00 92.94 93 LYS A CA 1
ATOM 732 C C . LYS A 1 93 ? -4.283 -5.545 8.548 1.00 92.94 93 LYS A C 1
ATOM 734 O O . LYS A 1 93 ? -4.976 -5.081 9.460 1.00 92.94 93 LYS A O 1
ATOM 739 N N . LEU A 1 94 ? -4.710 -5.778 7.309 1.00 92.19 94 LEU A N 1
ATOM 740 C CA . LEU A 1 94 ? -6.099 -5.686 6.860 1.00 92.19 94 LEU A CA 1
ATOM 741 C C . LEU A 1 94 ? -6.850 -7.022 6.972 1.00 92.19 94 LEU A C 1
ATOM 743 O O . LEU A 1 94 ? -8.070 -7.024 6.885 1.00 92.19 94 LEU A O 1
ATOM 747 N N . GLY A 1 95 ? -6.145 -8.135 7.199 1.00 91.12 95 GLY A N 1
ATOM 748 C CA . GLY A 1 95 ? -6.755 -9.464 7.275 1.00 91.12 95 GLY A CA 1
ATOM 749 C C . GLY A 1 95 ? -7.218 -9.986 5.914 1.00 91.12 95 GLY A C 1
ATOM 750 O O . GLY A 1 95 ? -8.167 -10.760 5.859 1.00 91.12 95 GLY A O 1
ATOM 751 N N . ILE A 1 96 ? -6.576 -9.540 4.831 1.00 89.50 96 ILE A N 1
ATOM 752 C CA . ILE A 1 96 ? -6.838 -10.025 3.474 1.00 89.50 96 ILE A CA 1
ATOM 753 C C . ILE A 1 96 ? -5.651 -10.833 2.959 1.00 89.50 96 ILE A C 1
ATOM 755 O O . ILE A 1 96 ? -4.500 -10.551 3.294 1.00 89.50 96 ILE A O 1
ATOM 759 N N . GLU A 1 97 ? -5.943 -11.810 2.110 1.00 84.94 97 GLU A N 1
ATOM 760 C CA . GLU A 1 97 ? -4.939 -12.586 1.387 1.00 84.94 97 GLU A CA 1
ATOM 761 C C . GLU A 1 97 ? -4.661 -11.916 0.036 1.00 84.94 97 GLU A C 1
ATOM 763 O O . GLU A 1 97 ? -5.587 -11.496 -0.663 1.00 84.94 97 GLU A O 1
ATOM 768 N N . LEU A 1 98 ? -3.385 -11.789 -0.332 1.00 80.88 98 LEU A N 1
ATOM 769 C CA . LEU A 1 98 ? -2.993 -11.293 -1.653 1.00 80.88 98 LEU A CA 1
ATOM 770 C C . LEU A 1 98 ? -2.692 -12.471 -2.590 1.00 80.88 98 LEU A C 1
ATOM 772 O O . LEU A 1 98 ? -2.203 -13.498 -2.124 1.00 80.88 98 LEU A O 1
ATOM 776 N N . PRO A 1 99 ? -2.907 -12.332 -3.912 1.00 74.69 99 PRO A N 1
ATOM 777 C CA . PRO A 1 99 ? -2.598 -13.396 -4.862 1.00 74.69 99 PRO A CA 1
ATOM 778 C C . PRO A 1 99 ? -1.110 -13.782 -4.826 1.00 74.69 99 PRO A C 1
ATOM 780 O O . PRO A 1 99 ? -0.243 -12.958 -5.119 1.00 74.69 99 PRO A O 1
ATOM 783 N N . GLU A 1 100 ? -0.818 -15.052 -4.527 1.00 66.62 100 GLU A N 1
ATOM 784 C CA . GLU A 1 100 ? 0.541 -15.626 -4.440 1.00 66.62 100 GLU A CA 1
ATOM 785 C C . GLU A 1 100 ? 1.387 -15.346 -5.705 1.00 66.62 100 GLU A C 1
ATOM 787 O O . GLU A 1 100 ? 2.605 -15.170 -5.645 1.00 66.62 100 GLU A O 1
ATOM 792 N N . LEU A 1 101 ? 0.724 -15.236 -6.863 1.00 53.38 101 LEU A N 1
ATOM 793 C CA . LEU A 1 101 ? 1.332 -15.062 -8.186 1.00 53.38 101 LEU A CA 1
ATOM 794 C C . LEU A 1 101 ? 2.119 -13.748 -8.347 1.00 53.38 101 LEU A C 1
ATOM 796 O O . LEU A 1 101 ? 3.007 -13.662 -9.190 1.00 53.38 101 LEU A O 1
ATOM 800 N N . VAL A 1 102 ? 1.849 -12.724 -7.531 1.00 60.28 102 VAL A N 1
ATOM 801 C CA . VAL A 1 102 ? 2.628 -11.468 -7.562 1.00 60.28 102 VAL A CA 1
ATOM 802 C C . VAL A 1 102 ? 3.994 -11.647 -6.880 1.00 60.28 102 VAL A C 1
ATOM 804 O O . VAL A 1 102 ? 4.907 -10.842 -7.044 1.00 60.28 102 VAL A O 1
ATOM 807 N N . PHE A 1 103 ? 4.161 -12.722 -6.109 1.00 61.38 103 PHE A N 1
ATOM 808 C CA . PHE A 1 103 ? 5.203 -12.834 -5.095 1.00 61.38 103 PHE A CA 1
ATOM 809 C C . PHE A 1 103 ? 6.240 -13.926 -5.352 1.00 61.38 103 PHE A C 1
ATOM 811 O O . PHE A 1 103 ? 7.276 -13.909 -4.680 1.00 61.38 103 PHE A O 1
ATOM 818 N N . MET A 1 104 ? 5.972 -14.846 -6.283 1.00 58.09 104 MET A N 1
ATOM 819 C CA . MET A 1 104 ? 6.845 -15.983 -6.606 1.00 58.09 104 MET A CA 1
ATOM 820 C C . MET A 1 104 ? 7.937 -15.638 -7.636 1.00 58.09 104 MET A C 1
ATOM 822 O O . MET A 1 104 ? 9.028 -16.199 -7.561 1.00 58.09 104 MET A O 1
ATOM 826 N N . ASP A 1 105 ? 7.689 -14.677 -8.535 1.00 53.50 105 ASP A N 1
ATOM 827 C CA . ASP A 1 105 ? 8.588 -14.384 -9.670 1.00 53.50 105 ASP A CA 1
ATOM 828 C C . ASP A 1 105 ? 9.675 -13.346 -9.358 1.00 53.50 105 ASP A C 1
ATOM 830 O O . ASP A 1 105 ? 10.688 -13.250 -10.057 1.00 53.50 105 ASP A O 1
ATOM 834 N N . ILE A 1 106 ? 9.508 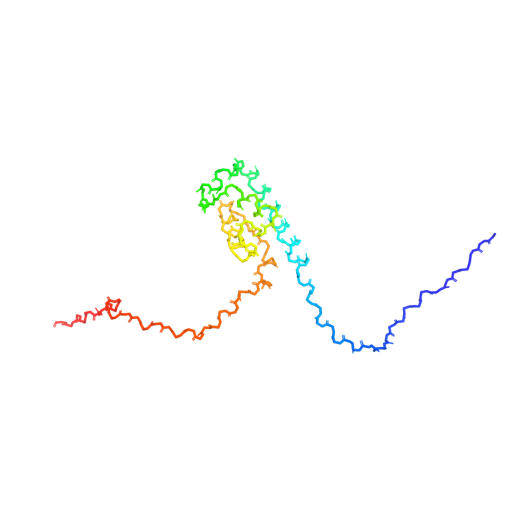-12.577 -8.281 1.00 55.84 106 ILE A N 1
ATOM 835 C CA . ILE A 1 106 ? 10.480 -11.561 -7.882 1.00 55.84 106 ILE A CA 1
ATOM 836 C C . ILE A 1 106 ? 11.533 -12.281 -7.067 1.00 55.84 106 ILE A C 1
ATOM 838 O O . ILE A 1 106 ? 11.449 -12.351 -5.837 1.00 55.84 106 ILE A O 1
ATOM 842 N N . LYS A 1 107 ? 12.479 -12.887 -7.800 1.00 49.66 107 LYS A N 1
ATOM 843 C CA . LYS A 1 107 ? 13.659 -13.565 -7.271 1.00 49.66 107 LYS A CA 1
ATOM 844 C C . LYS A 1 107 ? 14.122 -12.791 -6.049 1.00 49.66 107 LYS A C 1
ATOM 846 O O . LYS A 1 107 ? 14.535 -11.632 -6.160 1.00 49.66 107 LYS A O 1
ATOM 851 N N . ARG A 1 108 ? 13.978 -13.414 -4.872 1.00 44.69 108 ARG A N 1
ATOM 852 C CA . ARG A 1 108 ? 14.755 -13.036 -3.690 1.00 44.69 108 ARG A CA 1
ATOM 853 C C . ARG A 1 108 ? 16.152 -12.904 -4.250 1.00 44.69 108 ARG A C 1
ATOM 855 O O . ARG A 1 108 ? 16.617 -13.912 -4.769 1.00 44.69 108 ARG A O 1
ATOM 862 N N . ALA A 1 109 ? 16.708 -11.687 -4.281 1.00 41.00 109 ALA A N 1
ATOM 863 C CA . ALA A 1 109 ? 18.046 -11.477 -4.820 1.00 41.00 109 ALA A CA 1
ATOM 864 C C . ALA A 1 109 ? 18.873 -12.582 -4.203 1.00 41.00 109 ALA A C 1
ATOM 866 O O . ALA A 1 109 ? 18.854 -12.680 -2.974 1.00 41.00 109 ALA A O 1
ATOM 867 N N . ASP A 1 110 ? 19.356 -13.482 -5.055 1.00 42.41 110 ASP A N 1
ATOM 868 C CA . ASP A 1 110 ? 19.857 -14.785 -4.679 1.00 42.41 110 ASP A CA 1
ATOM 869 C C . ASP A 1 110 ? 20.950 -14.505 -3.664 1.00 42.41 110 ASP A C 1
ATOM 871 O O . ASP A 1 110 ? 22.082 -14.154 -3.999 1.00 42.41 110 ASP A O 1
ATOM 875 N N . GLY A 1 111 ? 20.567 -14.531 -2.392 1.00 43.06 111 GLY A N 1
ATOM 876 C CA . GLY A 1 111 ? 21.482 -14.453 -1.293 1.00 43.06 111 GLY A CA 1
ATOM 877 C C . GLY A 1 111 ? 22.151 -15.788 -1.397 1.00 43.06 111 GLY A C 1
ATOM 878 O O . GLY A 1 111 ? 21.639 -16.761 -0.858 1.00 43.06 111 GLY A O 1
ATOM 879 N N . ASN A 1 112 ? 23.218 -15.850 -2.186 1.00 39.59 112 ASN A N 1
ATOM 880 C CA . ASN A 1 112 ? 24.191 -16.901 -2.099 1.00 39.59 112 ASN A CA 1
ATOM 881 C C . ASN A 1 112 ? 24.443 -17.073 -0.593 1.00 39.59 112 ASN A C 1
ATOM 883 O O . ASN A 1 112 ? 24.976 -16.141 0.019 1.00 39.59 112 ASN A O 1
ATOM 887 N N . PRO A 1 113 ? 24.049 -18.189 0.047 1.00 48.03 113 PRO A N 1
ATOM 888 C CA . PRO A 1 113 ? 24.364 -18.422 1.448 1.00 48.03 113 PRO A CA 1
ATOM 889 C C . PRO A 1 113 ? 25.855 -18.792 1.595 1.00 48.03 113 PRO A C 1
ATOM 891 O O . PRO A 1 113 ? 26.205 -19.677 2.361 1.00 48.03 113 PRO A O 1
ATOM 894 N N . SER A 1 114 ? 26.748 -18.124 0.851 1.00 48.91 114 SER A N 1
ATOM 895 C CA . SER A 1 114 ? 28.206 -18.218 0.999 1.00 48.91 114 SER A CA 1
ATOM 896 C C . SER A 1 114 ? 28.753 -17.219 2.014 1.00 48.91 114 SER A C 1
ATOM 898 O O . SER A 1 114 ? 29.966 -17.112 2.158 1.00 48.91 114 SER A O 1
ATOM 900 N N . ALA A 1 115 ? 27.903 -16.479 2.731 1.00 56.47 115 ALA A N 1
ATOM 901 C CA . ALA A 1 115 ? 28.365 -15.860 3.963 1.00 56.47 115 ALA A CA 1
ATOM 902 C C . ALA A 1 115 ? 28.541 -16.989 4.995 1.00 56.47 115 ALA A C 1
ATOM 904 O O . ALA A 1 115 ? 27.544 -17.638 5.331 1.00 56.47 115 ALA A O 1
ATOM 905 N N . PRO A 1 116 ? 29.768 -17.269 5.478 1.00 56.88 116 PRO A N 1
ATOM 906 C CA . PRO A 1 116 ? 29.952 -18.244 6.538 1.00 56.88 116 PRO A CA 1
ATOM 907 C C . PRO A 1 116 ? 29.113 -17.795 7.730 1.00 56.88 116 PRO A C 1
ATOM 909 O O . PRO A 1 116 ? 29.211 -16.647 8.167 1.00 56.88 116 PRO A O 1
ATOM 912 N N . ILE A 1 117 ? 28.252 -18.690 8.217 1.00 66.94 117 ILE A N 1
ATOM 913 C CA . ILE A 1 117 ? 27.476 -18.473 9.436 1.00 66.94 117 ILE A CA 1
ATOM 914 C C . ILE A 1 117 ? 28.496 -18.097 10.521 1.00 66.94 117 ILE A C 1
ATOM 916 O O . ILE A 1 117 ? 29.388 -18.909 10.790 1.00 66.94 117 ILE A O 1
ATOM 920 N N . PRO A 1 118 ? 28.441 -16.886 11.108 1.00 72.44 118 PRO A N 1
ATOM 921 C CA . PRO A 1 118 ? 29.354 -16.548 12.184 1.00 72.44 118 PRO A CA 1
ATOM 922 C C . PRO A 1 118 ? 29.135 -17.560 13.315 1.00 72.44 118 PRO A C 1
ATOM 924 O O . PRO A 1 118 ? 27.980 -17.880 13.619 1.00 72.44 118 PRO A O 1
ATOM 927 N N . PRO A 1 119 ? 30.207 -18.106 13.915 1.00 79.88 119 PRO A N 1
ATOM 928 C CA . PRO A 1 119 ? 30.062 -19.050 15.011 1.00 79.88 119 PRO A CA 1
ATOM 929 C C . PRO A 1 119 ? 29.211 -18.406 16.103 1.00 79.88 119 PRO A C 1
ATOM 931 O O . PRO A 1 119 ? 29.426 -17.246 16.466 1.00 79.88 119 PRO A O 1
ATOM 934 N N . ILE A 1 120 ? 28.224 -19.154 16.600 1.00 79.25 120 ILE A N 1
ATOM 935 C CA . ILE A 1 120 ? 27.390 -18.715 17.718 1.00 79.25 120 ILE A CA 1
ATOM 936 C C . ILE A 1 120 ? 28.348 -18.387 18.868 1.00 79.25 120 ILE A C 1
ATOM 938 O O . ILE A 1 120 ? 29.112 -19.265 19.280 1.00 79.25 120 ILE A O 1
ATOM 942 N N . PRO A 1 121 ? 28.370 -17.142 19.368 1.00 82.31 121 PRO A N 1
ATOM 943 C CA . PRO A 1 121 ? 29.312 -16.785 20.407 1.00 82.31 121 PRO A CA 1
ATOM 944 C C . PRO A 1 121 ? 28.982 -17.563 21.684 1.00 82.31 121 PRO A C 1
ATOM 946 O O . PRO A 1 121 ? 27.815 -17.742 22.038 1.00 82.31 121 PRO A O 1
ATOM 949 N N . ALA A 1 122 ? 30.024 -18.028 22.375 1.00 74.94 122 ALA A N 1
ATOM 950 C CA . ALA A 1 122 ? 29.911 -18.993 23.470 1.00 74.94 122 ALA A CA 1
ATOM 951 C C . ALA A 1 122 ? 28.953 -18.560 24.596 1.00 74.94 122 ALA A C 1
ATOM 953 O O . ALA A 1 122 ? 28.335 -19.408 25.227 1.00 74.94 122 ALA A O 1
ATOM 954 N N . PHE A 1 123 ? 28.750 -17.254 24.803 1.00 74.69 123 PHE A N 1
ATOM 955 C CA . PHE A 1 123 ? 27.819 -16.734 25.811 1.00 74.69 123 PHE A CA 1
ATOM 956 C C . PHE A 1 123 ? 26.340 -17.082 25.550 1.00 74.69 123 PHE A C 1
ATOM 958 O O . PHE A 1 123 ? 25.531 -17.038 26.473 1.00 74.69 123 PHE A O 1
ATOM 965 N N . LEU A 1 124 ? 25.965 -17.401 24.307 1.00 78.31 124 LEU A N 1
ATOM 966 C CA . LEU A 1 124 ? 24.609 -17.826 23.931 1.00 78.31 124 LEU A CA 1
ATOM 967 C C . LEU A 1 124 ? 24.389 -19.330 24.133 1.00 78.31 124 LEU A C 1
ATOM 969 O O . LEU A 1 124 ? 23.251 -19.802 24.095 1.00 78.31 124 LEU A O 1
ATOM 973 N N . ILE A 1 125 ? 25.461 -20.088 24.362 1.00 80.62 125 ILE A N 1
ATOM 974 C CA . ILE A 1 125 ? 25.395 -21.519 24.627 1.00 80.62 125 ILE A CA 1
ATOM 975 C C . ILE A 1 125 ? 25.093 -21.682 26.119 1.00 80.62 125 ILE A C 1
ATOM 977 O O . ILE A 1 125 ? 25.982 -21.693 26.963 1.00 80.62 125 ILE A O 1
ATOM 981 N N . LYS A 1 126 ? 23.803 -21.775 26.459 1.00 73.75 126 LYS A N 1
ATOM 982 C CA . LYS A 1 126 ? 23.352 -22.195 27.791 1.00 73.75 126 LYS A CA 1
ATOM 983 C C . LYS A 1 126 ? 23.844 -23.626 28.011 1.00 73.75 126 LYS A C 1
ATOM 985 O O . LYS A 1 126 ? 23.269 -24.566 27.461 1.00 73.75 126 LYS A O 1
ATOM 990 N N . GLU A 1 127 ? 24.901 -23.796 28.796 1.00 70.25 127 GLU A N 1
ATOM 991 C CA . GLU A 1 127 ? 25.302 -25.119 29.262 1.00 70.25 127 GLU A CA 1
ATOM 992 C C . GLU A 1 127 ? 24.119 -25.727 30.026 1.00 70.25 127 GLU A C 1
ATOM 994 O O . GLU A 1 127 ? 23.630 -25.163 31.008 1.00 70.25 127 GLU A O 1
ATOM 999 N N . LYS A 1 128 ? 23.598 -26.860 29.540 1.00 58.69 128 LYS A N 1
ATOM 1000 C CA . LYS A 1 128 ? 22.717 -27.701 30.349 1.00 58.69 128 LYS A CA 1
ATOM 1001 C C . LYS A 1 128 ? 23.565 -28.206 31.511 1.00 58.69 128 LYS A C 1
ATOM 1003 O O . LYS A 1 128 ? 24.360 -29.127 31.332 1.00 58.69 128 LYS A O 1
ATOM 1008 N N . SER A 1 129 ? 23.396 -27.599 32.680 1.00 55.84 129 SER A N 1
ATOM 1009 C CA . SER A 1 129 ? 23.812 -28.167 33.956 1.00 55.84 129 SER A CA 1
ATOM 1010 C C . SER A 1 129 ? 23.248 -29.584 34.041 1.00 55.84 129 SER A C 1
ATOM 1012 O O . SER A 1 129 ? 22.032 -29.777 34.063 1.00 55.84 129 SER A O 1
ATOM 1014 N N . LYS A 1 130 ? 24.140 -30.576 33.988 1.00 55.56 130 LYS A N 1
ATOM 1015 C CA . LYS A 1 130 ? 23.807 -31.966 34.282 1.00 55.56 130 LYS A CA 1
ATOM 1016 C C . LYS A 1 130 ? 23.590 -32.055 35.785 1.00 55.56 130 LYS A C 1
ATOM 1018 O O . LYS A 1 130 ? 24.545 -32.034 36.552 1.00 55.56 130 LYS A O 1
ATOM 1023 N N . GLU A 1 131 ? 22.325 -32.092 36.163 1.00 56.75 131 GLU A N 1
ATOM 1024 C CA . GLU A 1 131 ? 21.864 -32.667 37.416 1.00 56.75 131 GLU A CA 1
ATOM 1025 C C . GLU A 1 131 ? 22.139 -34.174 37.348 1.00 56.75 131 GLU A C 1
ATOM 1027 O O . GLU A 1 131 ? 21.641 -34.858 36.454 1.00 56.75 131 GLU A O 1
ATOM 1032 N N . ASN A 1 132 ? 23.018 -34.652 38.222 1.00 55.69 132 ASN A N 1
ATOM 1033 C CA . ASN A 1 132 ? 23.167 -36.057 38.571 1.00 55.69 132 ASN A CA 1
ATOM 1034 C C . ASN A 1 132 ? 23.180 -36.091 40.103 1.00 55.69 132 ASN A C 1
ATOM 1036 O O . ASN A 1 132 ? 24.041 -35.434 40.686 1.00 55.69 132 ASN A O 1
ATOM 1040 N N . ASP A 1 133 ? 22.178 -36.791 40.642 1.00 50.62 133 ASP A N 1
ATOM 1041 C CA . ASP A 1 133 ? 21.960 -37.303 42.012 1.00 50.62 133 ASP A CA 1
ATOM 1042 C C . ASP A 1 133 ? 22.949 -36.878 43.117 1.00 50.62 133 ASP A C 1
ATOM 1044 O O . ASP A 1 133 ? 24.135 -37.286 43.061 1.00 50.62 133 ASP A O 1
#

pLDDT: mean 74.33, std 21.17, range [35.12, 97.69]

Secondary structure (DSSP, 8-state):
--PPP-------------------HHHHHHHHHHHHHHHHHHHHHHTT--HHHHHHHHT--HHHHHHHHHT--GGGTT-HHHHHHHHHHHHHHHT-PPPGGGTSSS------TTSPPPPPPGGG---------

Radius of gyration: 25.87 Å; chains: 1; bounding box: 55×46×98 Å